Protein AF-A0A9D6EHS1-F1 (afdb_monomer)

Radius of gyration: 16.91 Å; Cα contacts (8 Å, |Δi|>4): 152; chains: 1; bounding box: 43×26×51 Å

Solvent-accessible surface area (backbone atoms only — not comparable to full-atom values): 7814 Å² total; per-residue (Å²): 112,71,71,63,54,53,45,51,52,45,16,38,49,23,24,50,50,30,51,50,48,28,52,51,38,29,76,75,59,55,27,70,41,67,34,56,37,50,34,54,50,48,59,74,65,56,52,75,83,55,47,60,60,49,40,70,75,47,41,94,53,36,68,58,54,47,37,52,49,29,43,53,50,49,34,50,52,42,20,53,48,38,40,51,52,48,66,70,37,66,97,60,83,46,75,68,56,55,52,49,51,39,51,50,52,37,48,46,39,29,63,42,51,30,33,76,47,68,20,29,68,33,20,54,61,36,94,46,29,22,68,55,30,38,52,50,53,40,52,32,44,46,51,28,51,48,52,60,59,73,80,115

Sequence (152 aa):
MRAKVGEGLLALGAALLATGLMAVGRFAWEGPLLPELMAAKLFAWVPPWLFTPLFRLFGYNAKYYAFAGMVAGYVGAMTALGVGLRAWWRGRLGLGRIGVAWGVLWLVTAGAVVPLLDGGVFGAGLPAGGPITSATLGAVLAVYVAVLTMGG

Mean predicted aligned error: 5.39 Å

pLDDT: mean 87.37, std 8.3, range [55.56, 96.19]

Structure (mmCIF, N/CA/C/O backbone):
data_AF-A0A9D6EHS1-F1
#
_entry.id   AF-A0A9D6EHS1-F1
#
loop_
_atom_site.group_PDB
_atom_site.id
_atom_site.type_symbol
_atom_site.label_atom_id
_atom_site.label_alt_id
_atom_site.label_comp_id
_atom_site.label_asym_id
_atom_site.label_entity_id
_atom_site.label_seq_id
_atom_site.pdbx_PDB_ins_code
_atom_site.Cartn_x
_atom_site.Cartn_y
_atom_site.Cartn_z
_atom_site.occupancy
_atom_site.B_iso_or_equiv
_atom_site.auth_seq_id
_atom_site.auth_comp_id
_atom_site.auth_asym_id
_atom_site.auth_atom_id
_atom_site.pdbx_PDB_model_num
ATOM 1 N N . MET A 1 1 ? -26.187 12.086 6.244 1.00 59.91 1 MET A N 1
ATOM 2 C CA . MET A 1 1 ? -25.236 12.374 5.141 1.00 59.91 1 MET A CA 1
ATOM 3 C C . MET A 1 1 ? -23.900 12.949 5.620 1.00 59.91 1 MET A C 1
ATOM 5 O O . MET A 1 1 ? -22.884 12.371 5.265 1.00 59.91 1 MET A O 1
ATOM 9 N N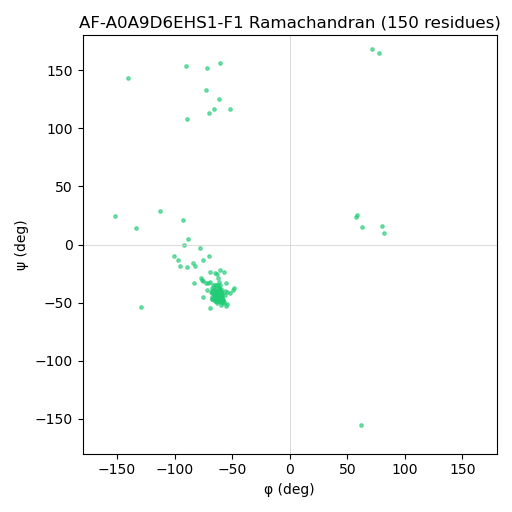 . ARG A 1 2 ? -23.863 13.994 6.467 1.00 60.94 2 ARG A N 1
ATOM 10 C CA . ARG A 1 2 ? -22.607 14.636 6.929 1.00 60.94 2 ARG A CA 1
ATOM 11 C C . ARG A 1 2 ? -21.573 13.688 7.570 1.00 60.94 2 ARG A C 1
ATOM 13 O O . ARG A 1 2 ? -20.400 13.774 7.233 1.00 60.94 2 ARG A O 1
ATOM 20 N N . ALA A 1 3 ? -22.003 12.732 8.398 1.00 63.22 3 ALA A N 1
ATOM 21 C CA . ALA A 1 3 ? -21.094 11.767 9.037 1.00 63.22 3 ALA A CA 1
ATOM 22 C C . ALA A 1 3 ? -20.371 10.834 8.041 1.00 63.22 3 ALA A C 1
ATOM 24 O O . ALA A 1 3 ? -19.206 10.512 8.239 1.00 63.22 3 ALA A O 1
ATOM 25 N N . LYS A 1 4 ? -21.025 10.442 6.935 1.00 67.62 4 LYS A N 1
ATOM 26 C CA . LYS A 1 4 ? -20.404 9.593 5.899 1.00 67.62 4 LYS A CA 1
ATOM 27 C C . LYS A 1 4 ? -19.373 10.359 5.062 1.00 67.62 4 LYS A C 1
ATOM 29 O O . LYS A 1 4 ? -18.371 9.783 4.659 1.00 67.62 4 LYS A O 1
ATOM 34 N N . VAL A 1 5 ? -19.605 11.655 4.833 1.00 71.94 5 VAL A N 1
ATOM 35 C CA . VAL A 1 5 ? -18.651 12.530 4.130 1.00 71.94 5 VAL A CA 1
ATOM 36 C C . VAL A 1 5 ? -17.388 12.733 4.974 1.00 71.94 5 VAL A C 1
ATOM 38 O O . VAL A 1 5 ? -16.286 12.623 4.446 1.00 71.94 5 VAL A O 1
ATOM 41 N N . GLY A 1 6 ? -17.532 12.936 6.289 1.00 78.62 6 GLY A N 1
ATOM 42 C CA . GLY A 1 6 ? -16.390 13.068 7.203 1.00 78.62 6 GLY A CA 1
ATOM 43 C C . GLY A 1 6 ? -15.493 11.825 7.251 1.00 78.62 6 GLY A C 1
ATOM 44 O O . GLY A 1 6 ? -14.272 11.943 7.255 1.00 78.62 6 GLY A O 1
ATOM 45 N N . GLU A 1 7 ? -16.077 10.626 7.207 1.00 82.19 7 GLU A N 1
ATOM 46 C CA . GLU A 1 7 ? -15.306 9.374 7.187 1.00 82.19 7 GLU A CA 1
ATOM 47 C C . GLU A 1 7 ? -14.530 9.161 5.893 1.00 82.19 7 GLU A C 1
ATOM 49 O O . GLU A 1 7 ? -13.377 8.737 5.942 1.00 82.19 7 GLU A O 1
ATOM 54 N N . GLY A 1 8 ? -15.141 9.481 4.750 1.00 86.62 8 GLY A N 1
ATOM 55 C CA . GLY A 1 8 ? -14.461 9.415 3.459 1.00 86.62 8 GLY A CA 1
ATOM 56 C C . GLY A 1 8 ? -13.267 10.366 3.392 1.00 86.62 8 GLY A C 1
ATOM 57 O O . GLY A 1 8 ? -12.194 9.969 2.948 1.00 86.62 8 GLY A O 1
ATOM 58 N N . LEU A 1 9 ? -13.424 11.593 3.898 1.00 89.81 9 LEU A N 1
ATOM 59 C CA . LEU A 1 9 ? -12.344 12.584 3.935 1.00 89.81 9 LEU A CA 1
ATOM 60 C C . LEU A 1 9 ? -11.201 12.173 4.871 1.00 89.81 9 LEU A C 1
ATOM 62 O O . LEU A 1 9 ? -10.039 12.342 4.514 1.00 89.81 9 LEU A O 1
ATOM 66 N N . LEU A 1 10 ? -11.508 11.591 6.035 1.00 91.06 10 LEU A N 1
ATOM 67 C CA . LEU A 1 10 ? -10.486 11.069 6.949 1.00 91.06 10 LEU A CA 1
ATOM 68 C C . LEU A 1 10 ? -9.725 9.888 6.340 1.00 91.06 10 LEU A C 1
ATOM 70 O O . LEU A 1 10 ? -8.501 9.842 6.429 1.00 91.06 10 LEU A O 1
ATOM 74 N N . ALA A 1 11 ? -10.427 8.956 5.689 1.00 92.38 11 ALA A N 1
ATOM 75 C CA . ALA A 1 11 ? -9.792 7.827 5.015 1.00 92.38 11 ALA A CA 1
ATOM 76 C C . ALA A 1 11 ? -8.914 8.276 3.837 1.00 92.38 11 ALA A C 1
ATOM 78 O O . ALA A 1 11 ? -7.811 7.759 3.663 1.00 92.38 11 ALA A O 1
ATOM 79 N N . LEU A 1 12 ? -9.368 9.279 3.079 1.00 94.44 12 LEU A N 1
ATOM 80 C CA . LEU A 1 12 ? -8.583 9.895 2.014 1.00 94.44 12 LEU A CA 1
ATOM 81 C C . LEU A 1 12 ? -7.338 10.592 2.572 1.00 94.44 12 LEU A C 1
ATOM 83 O O . LEU A 1 12 ? -6.240 10.380 2.067 1.00 94.44 12 LEU A O 1
ATOM 87 N N . GLY A 1 13 ? -7.492 11.376 3.641 1.00 94.38 13 GLY A N 1
ATOM 88 C CA . GLY A 1 13 ? -6.379 12.033 4.325 1.00 94.38 13 GLY A CA 1
ATOM 89 C C . GLY A 1 13 ? -5.343 11.032 4.837 1.00 94.38 13 GLY A C 1
ATOM 90 O O . GLY A 1 13 ? -4.150 11.219 4.613 1.00 94.38 13 GLY A O 1
ATOM 91 N N . ALA A 1 14 ? -5.790 9.926 5.441 1.00 94.25 14 ALA A N 1
ATOM 92 C CA . ALA A 1 14 ? -4.916 8.842 5.883 1.00 94.25 14 ALA A CA 1
ATOM 93 C C . ALA A 1 14 ? -4.159 8.201 4.708 1.00 94.25 14 ALA A C 1
ATOM 95 O O . ALA A 1 14 ? -2.953 7.982 4.801 1.00 94.25 14 ALA A O 1
ATOM 96 N N . ALA A 1 15 ? -4.843 7.927 3.592 1.00 95.00 15 ALA A N 1
ATOM 97 C CA . ALA A 1 15 ? -4.232 7.346 2.398 1.00 95.00 15 ALA A CA 1
ATOM 98 C C . ALA A 1 15 ? -3.195 8.285 1.754 1.00 95.00 15 ALA A C 1
ATOM 100 O O . ALA A 1 15 ? -2.104 7.844 1.380 1.00 95.00 15 ALA A O 1
ATOM 101 N N . LEU A 1 16 ? -3.501 9.583 1.661 1.00 95.81 16 LEU A N 1
ATOM 102 C CA . LEU A 1 16 ? -2.578 10.600 1.152 1.00 95.81 16 LEU A CA 1
ATOM 103 C C . LEU A 1 16 ? -1.353 10.749 2.057 1.00 95.81 16 LEU A C 1
ATOM 105 O O . LEU A 1 16 ? -0.230 10.760 1.559 1.00 95.81 16 LEU A O 1
ATOM 109 N N . LEU A 1 17 ? -1.554 10.797 3.377 1.00 95.38 17 LEU A N 1
ATOM 110 C CA . LEU A 1 17 ? -0.468 10.876 4.352 1.00 95.38 17 LEU A CA 1
ATOM 111 C C . LEU A 1 17 ? 0.439 9.643 4.278 1.00 95.38 17 LEU A C 1
ATOM 113 O O . LEU A 1 17 ? 1.656 9.785 4.209 1.00 95.38 17 LEU A O 1
ATOM 117 N N . ALA A 1 18 ? -0.140 8.441 4.228 1.00 94.25 18 ALA A N 1
ATOM 118 C CA . ALA A 1 18 ? 0.607 7.195 4.073 1.00 94.25 18 ALA A CA 1
ATOM 119 C C . ALA A 1 18 ? 1.445 7.189 2.784 1.00 94.25 18 ALA A C 1
ATOM 121 O O . ALA A 1 18 ? 2.618 6.818 2.794 1.00 94.25 18 ALA A O 1
ATOM 122 N N . THR A 1 19 ? 0.861 7.665 1.682 1.00 94.31 19 THR A N 1
ATOM 123 C CA . THR A 1 19 ? 1.556 7.794 0.395 1.00 94.31 19 THR A CA 1
ATOM 124 C C . THR A 1 19 ? 2.698 8.810 0.468 1.00 94.31 19 THR A C 1
ATOM 126 O O . THR A 1 19 ? 3.800 8.529 0.000 1.00 94.31 19 THR A O 1
ATOM 129 N N . GLY A 1 20 ? 2.469 9.958 1.110 1.00 93.94 20 GLY A N 1
ATOM 130 C CA . GLY A 1 20 ? 3.499 10.967 1.355 1.00 93.94 20 GLY A CA 1
ATOM 131 C C . GLY A 1 20 ? 4.651 10.436 2.212 1.00 93.94 20 GLY A C 1
ATOM 132 O O . GLY A 1 20 ? 5.810 10.660 1.883 1.00 93.94 20 GLY A O 1
ATOM 133 N N . LEU A 1 21 ? 4.357 9.662 3.259 1.00 93.88 21 LEU A N 1
ATOM 134 C CA . LEU A 1 21 ? 5.377 9.035 4.104 1.00 93.88 21 LEU A CA 1
ATOM 135 C C . LEU A 1 21 ? 6.206 7.988 3.351 1.00 93.88 21 LEU A C 1
ATOM 137 O O . LEU A 1 21 ? 7.419 7.933 3.542 1.00 93.88 21 LEU A O 1
ATOM 141 N N . MET A 1 22 ? 5.594 7.202 2.459 1.00 93.94 22 MET A N 1
ATOM 142 C CA . MET A 1 22 ? 6.358 6.317 1.570 1.00 93.94 22 MET A CA 1
ATOM 143 C C . MET A 1 22 ? 7.284 7.111 0.646 1.00 93.94 22 MET A C 1
ATOM 145 O O . MET A 1 22 ? 8.426 6.708 0.448 1.00 93.94 22 MET A O 1
ATOM 149 N N . ALA A 1 23 ? 6.830 8.254 0.121 1.00 92.00 23 ALA A N 1
ATOM 150 C CA . ALA A 1 23 ? 7.681 9.125 -0.685 1.00 92.00 23 ALA A CA 1
ATOM 151 C C . ALA A 1 23 ? 8.865 9.671 0.127 1.00 92.00 23 ALA A C 1
ATOM 153 O O . ALA A 1 23 ? 9.994 9.633 -0.353 1.00 92.00 23 ALA A O 1
ATOM 154 N N . VAL A 1 24 ? 8.644 10.097 1.375 1.00 92.31 24 VAL A N 1
ATOM 155 C CA . VAL A 1 24 ? 9.735 10.499 2.280 1.00 92.31 24 VAL A CA 1
ATOM 156 C C . VAL A 1 24 ? 10.724 9.349 2.483 1.00 92.31 24 VAL A C 1
ATOM 158 O O . VAL A 1 24 ? 11.924 9.550 2.313 1.00 92.31 24 VAL A O 1
ATOM 161 N N . GLY A 1 25 ? 10.238 8.138 2.772 1.00 88.69 25 GLY A N 1
ATOM 162 C CA . GLY A 1 25 ? 11.101 6.969 2.949 1.00 88.69 25 GLY A CA 1
ATOM 163 C C . GLY A 1 25 ? 11.896 6.600 1.695 1.00 88.69 25 GLY A C 1
ATOM 164 O O . GLY A 1 25 ? 13.064 6.222 1.792 1.00 88.69 25 GLY A O 1
ATOM 165 N N . ARG A 1 26 ? 11.312 6.789 0.504 1.00 90.31 26 ARG A N 1
ATOM 166 C CA . ARG A 1 26 ? 12.025 6.618 -0.767 1.00 90.31 26 ARG A CA 1
ATOM 167 C C . ARG A 1 26 ? 13.230 7.542 -0.869 1.00 90.31 26 ARG A C 1
ATOM 169 O O . ARG A 1 26 ? 14.304 7.079 -1.231 1.00 90.31 26 ARG A O 1
ATOM 176 N N . PHE A 1 27 ? 13.063 8.828 -0.576 1.00 91.19 27 PHE A N 1
ATOM 177 C CA . PHE A 1 27 ? 14.152 9.798 -0.716 1.00 91.19 27 PHE A CA 1
ATOM 178 C C . PHE A 1 27 ? 15.177 9.721 0.413 1.00 91.19 27 PHE A C 1
ATOM 180 O O . PHE A 1 27 ? 16.339 10.050 0.198 1.00 91.19 27 PHE A O 1
ATOM 187 N N . ALA A 1 28 ? 14.763 9.297 1.604 1.00 90.94 28 ALA A N 1
ATOM 188 C CA . ALA A 1 28 ? 15.638 9.272 2.766 1.00 90.94 28 ALA A CA 1
ATOM 189 C C . ALA A 1 28 ? 16.525 8.015 2.835 1.00 90.94 28 ALA A C 1
ATOM 191 O O . ALA A 1 28 ? 17.651 8.103 3.317 1.00 90.94 28 ALA A O 1
ATOM 192 N N . TRP A 1 29 ? 16.045 6.857 2.369 1.00 87.88 29 TRP A N 1
ATOM 193 C CA . TRP A 1 29 ? 16.788 5.589 2.468 1.00 87.88 29 TRP A CA 1
ATOM 194 C C . TRP A 1 29 ? 16.447 4.583 1.361 1.00 87.88 29 TRP A C 1
ATOM 196 O O . TRP A 1 29 ? 16.559 3.376 1.558 1.00 87.88 29 TRP A O 1
ATOM 206 N N . GLU A 1 30 ? 15.976 5.062 0.208 1.00 86.50 30 GLU A N 1
ATOM 207 C CA . GLU A 1 30 ? 15.567 4.218 -0.923 1.00 86.50 30 GLU A CA 1
ATOM 208 C C . GLU A 1 30 ? 14.454 3.208 -0.586 1.00 86.50 30 GLU A C 1
ATOM 210 O O . GLU A 1 30 ? 14.306 2.182 -1.251 1.00 86.50 30 GLU A O 1
ATOM 215 N N . GLY A 1 31 ? 13.632 3.511 0.426 1.00 80.06 31 GLY A N 1
ATOM 216 C CA . GLY A 1 31 ? 12.498 2.677 0.819 1.00 80.06 31 GLY A CA 1
ATOM 217 C C . GLY A 1 31 ? 11.470 2.507 -0.310 1.00 80.06 31 GLY A C 1
ATOM 218 O O . GLY A 1 31 ? 11.381 3.348 -1.204 1.00 80.06 31 GLY A O 1
ATOM 219 N N . PRO A 1 32 ? 10.662 1.437 -0.300 1.00 81.31 32 PRO A N 1
ATOM 220 C CA . PRO A 1 32 ? 9.760 1.164 -1.409 1.00 81.31 32 PRO A CA 1
ATOM 221 C C . PRO A 1 32 ? 8.572 2.120 -1.449 1.00 81.31 32 PRO A C 1
ATOM 223 O O . PRO A 1 32 ? 7.837 2.281 -0.474 1.00 81.31 32 PRO A O 1
ATOM 226 N N . LEU A 1 33 ? 8.308 2.652 -2.637 1.00 90.12 33 LEU A N 1
ATOM 227 C CA . LEU A 1 33 ? 7.009 3.201 -2.998 1.00 90.12 33 LEU A CA 1
ATOM 228 C C . LEU A 1 33 ? 6.167 2.073 -3.590 1.00 90.12 33 LEU A C 1
ATOM 230 O O . LEU A 1 33 ? 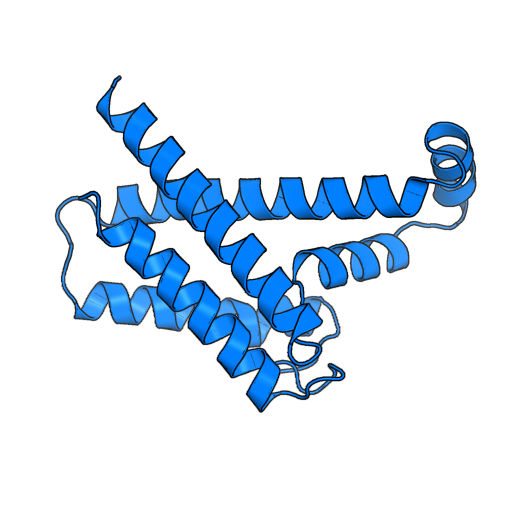6.399 1.655 -4.721 1.00 90.12 33 LEU A O 1
ATOM 234 N N . LEU A 1 34 ? 5.155 1.596 -2.862 1.00 90.50 34 LEU A N 1
ATOM 235 C CA . LEU A 1 34 ? 4.236 0.587 -3.407 1.00 90.50 34 LEU A CA 1
ATOM 236 C C . LEU A 1 34 ? 3.650 0.995 -4.775 1.00 90.50 34 LEU A C 1
ATOM 238 O O . LEU A 1 34 ? 3.657 0.152 -5.668 1.00 90.50 34 LEU A O 1
ATOM 242 N N . PRO A 1 35 ? 3.249 2.262 -5.017 1.00 90.94 35 PRO A N 1
ATOM 243 C CA . PRO A 1 35 ? 2.816 2.687 -6.350 1.00 90.94 35 PRO A CA 1
ATOM 244 C C . PRO A 1 35 ? 3.898 2.569 -7.437 1.00 90.94 35 PRO A C 1
ATOM 246 O O . PRO A 1 35 ? 3.573 2.297 -8.590 1.00 90.94 35 PRO A O 1
ATOM 249 N N . GLU A 1 36 ? 5.177 2.748 -7.088 1.00 90.88 36 GLU A N 1
ATOM 250 C CA . GLU A 1 36 ? 6.313 2.577 -8.010 1.00 90.88 36 GLU A CA 1
ATOM 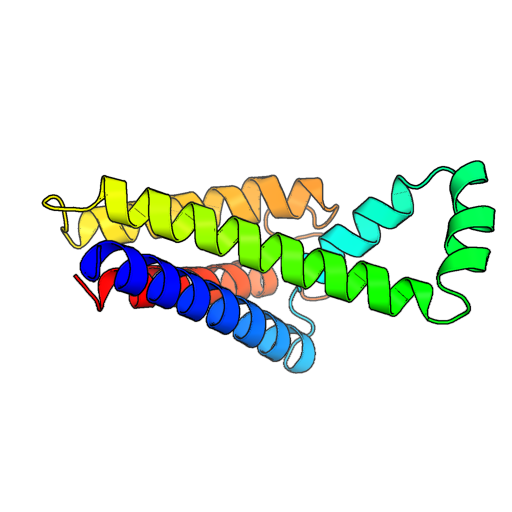251 C C . GLU A 1 36 ? 6.460 1.105 -8.398 1.00 90.88 36 GLU A C 1
ATOM 253 O O . GLU A 1 36 ? 6.528 0.781 -9.583 1.00 90.88 36 GLU A O 1
ATOM 258 N N . LEU A 1 37 ? 6.410 0.209 -7.410 1.00 91.12 37 LEU A N 1
ATOM 259 C CA . LEU A 1 37 ? 6.476 -1.235 -7.631 1.00 91.12 37 LEU A CA 1
ATOM 260 C C . LEU A 1 37 ? 5.268 -1.746 -8.434 1.00 91.12 37 LEU A C 1
ATOM 262 O O . LEU A 1 37 ? 5.421 -2.557 -9.346 1.00 91.12 37 LEU A O 1
ATOM 266 N N . MET A 1 38 ? 4.070 -1.224 -8.159 1.00 92.19 38 MET A N 1
ATOM 267 C CA . MET A 1 38 ? 2.864 -1.513 -8.941 1.00 92.19 38 MET A CA 1
ATOM 268 C C . MET A 1 38 ? 2.995 -1.034 -10.389 1.00 92.19 38 MET A C 1
ATOM 270 O O . MET A 1 38 ? 2.618 -1.763 -11.304 1.00 92.19 38 MET A O 1
ATOM 274 N N . ALA A 1 39 ? 3.550 0.161 -10.615 1.00 89.19 39 ALA A N 1
ATOM 275 C CA . ALA A 1 39 ? 3.792 0.671 -11.961 1.00 89.19 39 ALA A CA 1
ATOM 276 C C . ALA A 1 39 ? 4.801 -0.203 -12.716 1.00 89.19 39 ALA A C 1
ATOM 278 O O . ALA A 1 39 ? 4.541 -0.578 -13.858 1.00 89.19 39 ALA A O 1
ATOM 279 N N . ALA A 1 40 ? 5.912 -0.577 -12.076 1.00 88.50 40 ALA A N 1
ATOM 280 C CA . ALA A 1 40 ? 6.915 -1.464 -12.659 1.00 88.50 40 ALA A CA 1
ATOM 281 C C . ALA A 1 40 ? 6.311 -2.823 -13.046 1.00 88.50 40 ALA A C 1
ATOM 283 O O . ALA A 1 40 ? 6.489 -3.283 -14.176 1.00 88.50 40 ALA A O 1
ATOM 284 N N . LYS A 1 41 ? 5.520 -3.423 -12.147 1.00 89.38 41 LYS A N 1
ATOM 285 C CA . LYS A 1 41 ? 4.829 -4.690 -12.406 1.00 89.38 41 LYS A CA 1
ATOM 286 C C . LYS A 1 41 ? 3.798 -4.566 -13.527 1.00 89.38 41 LYS A C 1
ATOM 288 O O . LYS A 1 41 ? 3.733 -5.438 -14.388 1.00 89.38 41 LYS A O 1
ATOM 293 N N . LEU A 1 42 ? 3.031 -3.471 -13.560 1.00 87.12 42 LEU A N 1
ATOM 294 C CA . LEU A 1 42 ? 2.092 -3.210 -14.648 1.00 87.12 42 LEU A CA 1
ATOM 295 C C . LEU A 1 42 ? 2.830 -3.155 -15.985 1.00 87.12 42 LEU A C 1
ATOM 297 O O . LEU A 1 42 ? 2.424 -3.837 -16.917 1.00 87.12 42 LEU A O 1
ATOM 301 N N . PHE A 1 43 ? 3.918 -2.387 -16.080 1.00 85.38 43 PHE A N 1
ATOM 302 C CA . PHE A 1 43 ? 4.700 -2.288 -17.312 1.00 85.38 43 PHE A CA 1
ATOM 303 C C . PHE A 1 43 ? 5.283 -3.629 -17.754 1.00 85.38 43 PHE A C 1
ATOM 305 O O . PHE A 1 43 ? 5.317 -3.892 -18.953 1.00 85.38 43 PHE A O 1
ATOM 312 N N . ALA A 1 44 ? 5.668 -4.494 -16.813 1.00 87.12 44 ALA A N 1
ATOM 313 C CA . ALA A 1 44 ? 6.113 -5.850 -17.122 1.00 87.12 44 ALA A CA 1
ATOM 314 C C . ALA A 1 44 ? 5.001 -6.728 -17.728 1.00 87.12 44 ALA A C 1
ATOM 316 O O . ALA A 1 44 ? 5.294 -7.691 -18.433 1.00 87.12 44 ALA A O 1
ATOM 317 N N . TRP A 1 45 ? 3.730 -6.413 -17.467 1.00 87.94 45 TRP A N 1
ATOM 318 C CA . TRP A 1 45 ? 2.574 -7.137 -18.004 1.00 87.94 45 TRP A CA 1
ATOM 319 C C . TRP A 1 45 ? 1.965 -6.498 -19.248 1.00 87.94 45 TRP A C 1
ATOM 321 O O . TRP A 1 45 ? 1.161 -7.145 -19.918 1.00 87.94 45 TRP A O 1
ATOM 331 N N . VAL A 1 46 ? 2.320 -5.252 -19.575 1.00 85.12 46 VAL A N 1
ATOM 332 C CA . VAL A 1 46 ? 1.845 -4.614 -20.804 1.00 85.12 46 VAL A CA 1
ATOM 333 C C . VAL A 1 46 ? 2.437 -5.370 -21.995 1.00 85.12 46 VAL A C 1
ATOM 335 O O . VAL A 1 46 ? 3.655 -5.368 -22.182 1.00 85.12 46 VAL A O 1
ATOM 338 N N . PRO A 1 47 ? 1.606 -6.003 -22.837 1.00 87.56 47 PRO A N 1
ATOM 339 C CA . PRO A 1 47 ? 2.126 -6.736 -23.971 1.00 87.56 47 PRO A CA 1
ATOM 340 C C . PRO A 1 47 ? 2.661 -5.761 -25.037 1.00 87.56 47 PRO A C 1
ATOM 342 O O . PRO A 1 47 ? 2.137 -4.649 -25.177 1.00 87.56 47 PRO A O 1
ATOM 345 N N . PRO A 1 48 ? 3.656 -6.167 -25.850 1.00 84.62 48 PRO A N 1
ATOM 346 C CA . PRO A 1 48 ? 4.327 -5.266 -26.794 1.00 84.62 48 PRO A CA 1
ATOM 347 C C . PRO A 1 48 ? 3.382 -4.549 -27.770 1.00 84.62 48 PRO A C 1
ATOM 349 O O . PRO A 1 48 ? 3.600 -3.390 -28.113 1.00 84.62 48 PRO A O 1
ATOM 352 N N . TRP A 1 49 ? 2.290 -5.206 -28.177 1.00 86.88 49 TRP A N 1
ATOM 353 C CA . TRP A 1 49 ? 1.302 -4.646 -29.105 1.00 86.88 49 TRP A CA 1
ATOM 354 C C . TRP A 1 49 ? 0.479 -3.489 -28.512 1.00 86.88 49 TRP A C 1
ATOM 356 O O . TRP A 1 49 ? -0.004 -2.640 -29.258 1.00 86.88 49 TRP A O 1
ATOM 366 N N . LEU A 1 50 ? 0.348 -3.413 -27.184 1.00 85.50 50 LEU A N 1
ATOM 367 C CA . LEU A 1 50 ? -0.284 -2.292 -26.475 1.00 85.50 50 LEU A CA 1
ATOM 368 C C . LEU A 1 50 ? 0.679 -1.119 -26.276 1.00 85.50 50 LEU A C 1
ATOM 370 O O . LEU A 1 50 ? 0.246 0.011 -26.055 1.00 85.50 50 LEU A O 1
ATOM 374 N N . PHE A 1 51 ? 1.984 -1.359 -26.389 1.00 81.19 51 PHE A N 1
ATOM 375 C CA . PHE A 1 51 ? 2.997 -0.354 -26.100 1.00 81.19 51 PHE A CA 1
ATOM 376 C C . PHE A 1 51 ? 2.965 0.796 -27.113 1.00 81.19 51 PHE A C 1
ATOM 378 O O . PHE A 1 51 ? 2.925 1.962 -26.729 1.00 81.19 51 PHE A O 1
ATOM 385 N N . THR A 1 52 ? 2.904 0.488 -28.412 1.00 81.62 52 THR A N 1
ATOM 386 C CA . THR A 1 52 ? 2.844 1.496 -29.483 1.00 81.62 52 THR A CA 1
ATOM 387 C C . THR A 1 52 ? 1.628 2.431 -29.387 1.00 81.62 52 THR A C 1
ATOM 389 O O . THR A 1 52 ? 1.831 3.645 -29.458 1.00 81.62 52 THR A O 1
ATOM 392 N N . PRO A 1 53 ? 0.376 1.953 -29.216 1.00 84.12 53 PRO A N 1
ATOM 393 C CA . PRO A 1 53 ? -0.773 2.846 -29.074 1.00 84.12 53 PRO A CA 1
ATOM 394 C C . PRO A 1 53 ? -0.734 3.663 -27.776 1.00 84.12 53 PRO A C 1
ATOM 396 O O . PRO A 1 53 ? -1.035 4.855 -27.817 1.00 84.12 53 PRO A O 1
ATOM 399 N N . LEU A 1 54 ? -0.299 3.082 -26.652 1.00 80.31 54 LEU A N 1
ATOM 400 C CA . LEU A 1 54 ? -0.132 3.828 -25.398 1.00 80.31 54 LEU A CA 1
ATOM 401 C C . LEU A 1 54 ? 0.920 4.934 -25.540 1.00 80.31 54 LEU A C 1
ATOM 403 O O . LEU A 1 54 ? 0.691 6.065 -25.117 1.00 80.31 54 LEU A O 1
ATOM 407 N N . PHE A 1 55 ? 2.044 4.640 -26.195 1.00 81.69 55 PHE A N 1
ATOM 408 C CA . PHE A 1 55 ? 3.092 5.628 -26.441 1.00 81.69 55 PHE A CA 1
ATOM 409 C C . PHE A 1 55 ? 2.630 6.735 -27.397 1.00 81.69 55 PHE A C 1
ATOM 411 O O . PHE A 1 55 ? 2.987 7.893 -27.212 1.00 81.69 55 PHE A O 1
ATOM 418 N N . ARG A 1 56 ? 1.792 6.418 -28.393 1.00 85.50 56 ARG A N 1
ATOM 419 C CA . ARG A 1 56 ? 1.183 7.432 -29.271 1.00 85.50 56 ARG A CA 1
ATOM 420 C C . ARG A 1 56 ? 0.191 8.330 -28.533 1.00 85.50 56 ARG A C 1
ATOM 422 O O . ARG A 1 56 ? 0.137 9.516 -28.830 1.00 85.50 56 ARG A O 1
ATOM 429 N N . LEU A 1 57 ? -0.576 7.779 -27.592 1.00 85.25 57 LEU A N 1
ATOM 430 C CA . LEU A 1 57 ? -1.593 8.524 -26.847 1.00 85.25 57 LEU A CA 1
ATOM 431 C C . LEU A 1 57 ? -0.980 9.437 -25.777 1.00 85.25 57 LEU A C 1
ATOM 433 O O . LEU A 1 57 ? -1.378 10.589 -25.643 1.00 85.25 57 LEU A O 1
ATOM 437 N N . PHE A 1 58 ? -0.018 8.921 -25.013 1.00 83.31 58 PHE A N 1
ATOM 438 C CA . PHE A 1 58 ? 0.563 9.621 -23.864 1.00 83.31 58 PHE A CA 1
ATOM 439 C C . PHE A 1 58 ? 1.920 10.280 -24.158 1.00 83.31 58 PHE A C 1
ATOM 441 O O . PHE A 1 58 ? 2.432 11.052 -23.342 1.00 83.31 58 PHE A O 1
ATOM 448 N N . GLY A 1 59 ? 2.513 9.985 -25.316 1.00 84.19 59 GLY A N 1
ATOM 449 C CA . GLY A 1 59 ? 3.804 10.512 -25.741 1.00 84.19 59 GLY A CA 1
ATOM 450 C C . GLY A 1 59 ? 4.959 10.111 -24.821 1.00 84.19 59 GLY A C 1
ATOM 451 O O . GLY A 1 59 ? 4.901 9.135 -24.071 1.00 84.19 59 GLY A O 1
ATOM 452 N N . TYR A 1 60 ? 6.015 10.929 -24.837 1.00 79.12 60 TYR A N 1
ATOM 453 C CA . TYR A 1 60 ? 7.215 10.754 -24.007 1.00 79.12 60 TYR A CA 1
ATOM 454 C C . TYR A 1 60 ? 6.915 10.706 -22.495 1.00 79.12 60 TYR A C 1
ATOM 456 O O . TYR A 1 60 ? 7.658 10.109 -21.715 1.00 79.12 60 TYR A O 1
ATOM 464 N N . ASN A 1 61 ? 5.788 11.288 -22.076 1.00 83.44 61 ASN A N 1
ATOM 465 C CA . ASN A 1 61 ? 5.394 11.385 -20.675 1.00 83.44 61 ASN A CA 1
ATOM 466 C C . ASN A 1 61 ? 4.586 10.177 -20.165 1.00 83.44 61 ASN A C 1
ATOM 468 O O . ASN A 1 61 ? 4.172 10.180 -19.006 1.00 83.44 61 ASN A O 1
ATOM 472 N N . ALA A 1 62 ? 4.396 9.124 -20.971 1.00 80.56 62 ALA A N 1
ATOM 473 C CA . ALA A 1 62 ? 3.617 7.930 -20.617 1.00 80.56 62 ALA A CA 1
ATOM 474 C C . ALA A 1 62 ? 3.978 7.323 -19.249 1.00 80.56 62 ALA A C 1
ATOM 476 O O . ALA A 1 62 ? 3.093 6.941 -18.482 1.00 80.56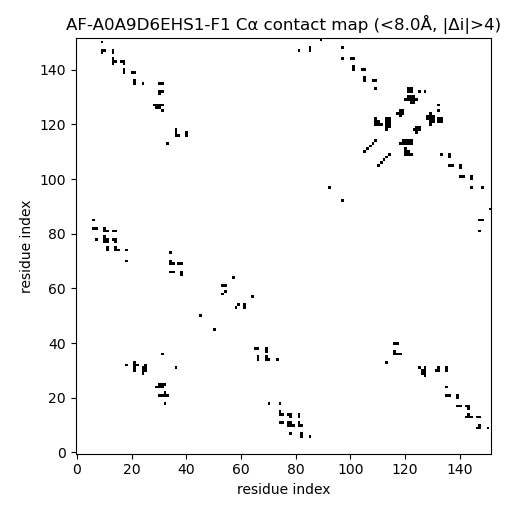 62 ALA A O 1
ATOM 477 N N . LYS A 1 63 ? 5.269 7.300 -18.898 1.00 79.38 63 LYS A N 1
ATOM 478 C CA . LYS A 1 63 ? 5.745 6.801 -17.598 1.00 79.38 63 LYS A CA 1
ATOM 479 C C . LYS A 1 63 ? 5.201 7.599 -16.408 1.00 79.38 63 LYS A C 1
ATOM 481 O O . LYS A 1 63 ? 4.848 7.010 -15.390 1.00 79.38 63 LYS A O 1
ATOM 486 N N . TYR A 1 64 ? 5.085 8.922 -16.545 1.00 85.31 64 TYR A N 1
ATOM 487 C CA . TYR A 1 64 ? 4.574 9.791 -15.486 1.00 85.31 64 TYR A CA 1
ATOM 488 C C . TYR A 1 64 ? 3.070 9.609 -15.309 1.00 85.31 64 TYR A C 1
ATOM 490 O O . TYR A 1 64 ? 2.598 9.548 -14.178 1.00 85.31 64 TYR A O 1
ATOM 498 N N . TYR A 1 65 ? 2.328 9.451 -16.408 1.00 86.19 65 TYR A N 1
ATOM 499 C CA . TYR A 1 65 ? 0.892 9.177 -16.349 1.00 86.19 65 TYR A CA 1
ATOM 500 C C . TYR A 1 65 ? 0.586 7.814 -15.729 1.00 86.19 65 TYR A C 1
ATOM 502 O O . TYR A 1 65 ? -0.311 7.719 -14.896 1.00 86.19 65 TYR A O 1
ATOM 510 N N . ALA A 1 66 ? 1.351 6.775 -16.072 1.00 84.94 66 ALA A N 1
ATOM 511 C CA . ALA A 1 66 ? 1.191 5.459 -15.461 1.00 84.94 66 ALA A CA 1
ATOM 512 C C . ALA A 1 66 ? 1.491 5.492 -13.958 1.00 84.94 66 ALA A C 1
ATOM 514 O O . ALA A 1 66 ? 0.717 4.965 -13.163 1.00 84.94 66 ALA A O 1
ATOM 515 N N . PHE A 1 67 ? 2.575 6.163 -13.558 1.00 88.31 67 PHE A N 1
ATOM 516 C CA . PHE A 1 67 ? 2.909 6.327 -12.147 1.00 88.31 67 PHE A CA 1
ATOM 517 C C . PHE A 1 67 ? 1.839 7.131 -11.396 1.00 88.31 67 PHE A C 1
ATOM 519 O O . PHE A 1 67 ? 1.364 6.690 -10.353 1.00 88.31 67 PHE A O 1
ATOM 526 N N . ALA A 1 68 ? 1.389 8.264 -11.944 1.00 90.38 68 ALA A N 1
ATOM 527 C CA . ALA A 1 68 ? 0.313 9.063 -11.359 1.00 90.38 68 ALA A CA 1
ATOM 528 C C . ALA A 1 68 ? -0.996 8.264 -11.244 1.00 90.38 68 ALA A C 1
ATOM 530 O O . ALA A 1 68 ? -1.675 8.337 -10.221 1.00 90.38 68 ALA A O 1
ATOM 531 N N . GLY A 1 69 ? -1.317 7.451 -12.255 1.00 91.75 69 GLY A N 1
ATOM 532 C CA . GLY A 1 69 ? -2.450 6.530 -12.233 1.00 91.75 69 GLY A CA 1
ATOM 533 C C . GLY A 1 69 ? -2.331 5.478 -11.130 1.00 91.75 69 GLY A C 1
ATOM 534 O O . GLY A 1 69 ? -3.306 5.229 -10.425 1.00 91.75 69 GLY A O 1
ATOM 535 N N . MET A 1 70 ? -1.139 4.915 -10.915 1.00 93.69 70 MET A N 1
ATOM 536 C CA . MET A 1 70 ? -0.885 3.967 -9.823 1.00 93.69 70 MET A CA 1
ATOM 537 C C . MET A 1 70 ? -0.972 4.617 -8.450 1.00 93.69 70 MET A C 1
ATOM 539 O O . MET A 1 70 ? -1.552 4.033 -7.540 1.00 93.69 70 MET A O 1
ATOM 543 N N . VAL A 1 71 ? -0.460 5.839 -8.299 1.00 94.44 71 VAL A N 1
ATOM 544 C CA . VAL A 1 71 ? -0.609 6.615 -7.064 1.00 94.44 71 VAL A CA 1
ATOM 545 C C . VAL A 1 71 ? -2.088 6.882 -6.783 1.00 94.44 71 VAL A C 1
ATOM 547 O O . VAL A 1 71 ? -2.557 6.601 -5.683 1.00 94.44 71 VAL A O 1
ATOM 550 N N . ALA A 1 72 ? -2.847 7.355 -7.775 1.00 94.88 72 ALA A N 1
ATOM 551 C CA . ALA A 1 72 ? -4.279 7.606 -7.631 1.00 94.88 72 ALA A CA 1
ATOM 552 C C . ALA A 1 72 ? -5.062 6.321 -7.311 1.00 94.88 72 ALA A C 1
ATOM 554 O O . ALA A 1 72 ? -5.903 6.319 -6.413 1.00 94.88 72 ALA A O 1
ATOM 555 N N . GLY A 1 73 ? -4.755 5.216 -7.997 1.00 94.94 73 GLY A N 1
ATOM 556 C CA . GLY A 1 73 ? -5.358 3.907 -7.750 1.00 94.94 73 GLY A CA 1
ATOM 557 C C . GLY A 1 73 ? -5.047 3.377 -6.351 1.00 94.94 73 GLY A C 1
ATOM 558 O O . GLY A 1 73 ? -5.953 2.927 -5.652 1.00 94.94 73 GLY A O 1
ATOM 559 N N . TYR A 1 74 ? -3.796 3.499 -5.905 1.00 94.69 74 TYR A N 1
ATOM 560 C CA . TYR A 1 74 ? -3.373 3.124 -4.558 1.00 94.69 74 TYR A CA 1
ATOM 561 C C . TYR A 1 74 ? -4.087 3.956 -3.487 1.00 94.69 74 TYR A C 1
ATOM 563 O O . TYR A 1 74 ? -4.661 3.396 -2.553 1.00 94.69 74 TYR A O 1
ATOM 571 N N . VAL A 1 75 ? -4.119 5.284 -3.642 1.00 96.19 75 VAL A N 1
ATOM 572 C CA . VAL A 1 75 ? -4.836 6.184 -2.726 1.00 96.19 75 VAL A CA 1
ATOM 573 C C . VAL A 1 75 ? -6.325 5.845 -2.699 1.00 96.19 75 VAL A C 1
ATOM 575 O O . VAL A 1 75 ? -6.909 5.773 -1.619 1.00 96.19 75 VAL A O 1
ATOM 578 N N . GLY A 1 76 ? -6.941 5.578 -3.852 1.00 96.00 76 GLY A N 1
ATOM 579 C CA . GLY A 1 76 ? -8.337 5.152 -3.945 1.00 96.00 76 GLY A CA 1
ATOM 580 C C . GLY A 1 76 ? -8.601 3.833 -3.215 1.00 96.00 76 GLY A C 1
ATOM 581 O O . GLY A 1 76 ? -9.527 3.756 -2.406 1.00 96.00 76 GLY A O 1
ATOM 582 N N . ALA A 1 77 ? -7.755 2.821 -3.426 1.00 94.50 77 ALA A N 1
ATOM 583 C CA . ALA A 1 77 ? -7.860 1.523 -2.762 1.00 94.50 77 ALA A CA 1
ATOM 584 C C . ALA A 1 77 ? -7.685 1.639 -1.240 1.00 94.50 77 ALA A C 1
ATOM 586 O O . ALA A 1 77 ? -8.503 1.117 -0.482 1.00 94.50 77 ALA A O 1
ATOM 587 N N . MET A 1 78 ? -6.678 2.389 -0.781 1.00 94.62 78 MET A N 1
ATOM 588 C CA . MET A 1 78 ? -6.457 2.664 0.642 1.00 94.62 78 MET A CA 1
ATOM 589 C C . MET A 1 78 ? -7.595 3.495 1.241 1.00 94.62 78 MET A C 1
ATOM 591 O O . MET A 1 78 ? -7.984 3.274 2.383 1.00 94.62 78 MET A O 1
ATOM 595 N N . THR A 1 79 ? -8.191 4.418 0.491 1.00 95.56 79 THR A N 1
ATOM 596 C CA . THR A 1 79 ? -9.363 5.172 0.958 1.00 95.56 79 THR A CA 1
ATOM 597 C C . THR A 1 79 ? -10.558 4.240 1.154 1.00 95.56 79 THR A C 1
ATOM 599 O O . THR A 1 79 ? -11.176 4.245 2.217 1.00 95.56 79 THR A O 1
ATOM 602 N N . ALA A 1 80 ? -10.860 3.392 0.166 1.00 93.94 80 ALA A N 1
ATOM 603 C CA . ALA A 1 80 ? -11.952 2.422 0.243 1.00 93.94 80 ALA A CA 1
ATOM 604 C C . ALA A 1 80 ? -11.757 1.429 1.401 1.00 93.94 80 ALA A C 1
ATOM 606 O O . ALA A 1 80 ? -12.687 1.182 2.172 1.00 93.94 80 ALA A O 1
ATOM 607 N N . LEU A 1 81 ? -10.530 0.927 1.571 1.00 92.62 81 LEU A N 1
ATOM 608 C CA . LEU A 1 81 ? -10.147 0.076 2.693 1.00 92.62 81 LEU A CA 1
ATOM 609 C C . LEU A 1 81 ? -10.371 0.786 4.033 1.00 92.62 81 LEU A C 1
ATOM 611 O O . LEU A 1 81 ? -10.966 0.208 4.937 1.00 92.62 81 LEU A O 1
ATOM 615 N N . GLY A 1 82 ? -9.960 2.049 4.150 1.00 91.12 82 GLY A N 1
ATOM 616 C CA . GLY A 1 82 ? -10.106 2.836 5.375 1.00 91.12 82 GLY A CA 1
ATOM 617 C C . GLY A 1 82 ? -11.563 3.091 5.744 1.00 91.12 82 GLY A C 1
ATOM 618 O O . GLY A 1 82 ? -11.938 2.959 6.910 1.00 91.12 82 GLY A O 1
ATOM 619 N N . VAL A 1 83 ? -12.412 3.379 4.752 1.00 91.00 83 VAL A N 1
ATOM 620 C CA . VAL A 1 83 ? -13.867 3.487 4.945 1.00 91.00 83 VAL A CA 1
ATOM 621 C C . VAL A 1 83 ? -14.450 2.155 5.428 1.00 91.00 83 VAL A C 1
ATOM 623 O O . VAL A 1 83 ? -15.219 2.141 6.391 1.00 91.00 83 VAL A O 1
ATOM 626 N N . GLY A 1 84 ? -14.059 1.035 4.812 1.00 89.19 84 GLY A N 1
ATOM 627 C CA . GLY A 1 84 ? -14.499 -0.305 5.211 1.00 89.19 84 GLY A CA 1
ATOM 628 C C . GLY A 1 84 ? -14.062 -0.685 6.629 1.00 89.19 84 GLY A C 1
ATOM 629 O O . GLY A 1 84 ? -14.884 -1.128 7.432 1.00 89.19 84 GLY A O 1
ATOM 630 N N . LEU A 1 85 ? -12.793 -0.445 6.971 1.00 88.00 85 LEU A N 1
ATOM 631 C CA . LEU A 1 85 ? -12.238 -0.700 8.303 1.00 88.00 85 LEU A CA 1
ATOM 632 C C . LEU A 1 85 ? -12.956 0.118 9.375 1.00 88.00 85 LEU A C 1
ATOM 634 O O . LEU A 1 85 ? -13.357 -0.426 10.403 1.00 88.00 85 LEU A O 1
ATOM 638 N N . ARG A 1 86 ? -13.197 1.409 9.122 1.00 86.19 86 ARG A N 1
ATOM 639 C CA . ARG A 1 86 ? -13.944 2.262 10.054 1.00 86.19 86 ARG A CA 1
ATOM 640 C C . ARG A 1 86 ? -15.387 1.804 10.223 1.00 86.19 86 ARG A C 1
ATOM 642 O O . ARG A 1 86 ? -15.874 1.759 11.351 1.00 86.19 86 ARG A O 1
ATOM 649 N N . ALA A 1 87 ? -16.063 1.430 9.137 1.00 84.56 87 ALA A N 1
ATOM 650 C CA . ALA A 1 87 ? -17.416 0.884 9.210 1.00 84.56 87 ALA A CA 1
ATOM 651 C C . ALA A 1 87 ? -17.467 -0.402 10.052 1.00 84.56 87 ALA A C 1
ATOM 653 O O . ALA A 1 87 ? -18.398 -0.581 10.834 1.00 84.56 87 ALA A O 1
ATOM 654 N N . TRP A 1 88 ? -16.442 -1.253 9.947 1.00 81.44 88 TRP A N 1
ATOM 655 C CA . TRP A 1 88 ? -16.303 -2.468 10.749 1.00 81.44 88 TRP A CA 1
ATOM 656 C C . TRP A 1 88 ? -15.977 -2.191 12.232 1.00 81.44 88 TRP A C 1
ATOM 658 O O . TRP A 1 88 ? -16.431 -2.927 13.112 1.00 81.44 88 TRP A O 1
ATOM 668 N N . TRP A 1 89 ? -15.230 -1.123 12.534 1.00 79.75 89 TRP A N 1
ATOM 669 C CA . TRP A 1 89 ? -14.844 -0.744 13.902 1.00 79.75 89 TRP A CA 1
ATOM 670 C C . TRP A 1 89 ? -15.869 0.075 14.679 1.00 79.75 89 TRP A C 1
ATOM 672 O O . TRP A 1 89 ? -15.735 0.171 15.902 1.00 79.75 89 TRP A O 1
ATOM 682 N N . ARG A 1 90 ? -16.871 0.678 14.028 1.00 70.81 90 ARG A N 1
ATOM 683 C CA . ARG A 1 90 ? -17.905 1.471 14.717 1.00 70.81 90 ARG A CA 1
ATOM 684 C C . ARG A 1 90 ? -18.524 0.665 15.872 1.00 70.81 90 ARG A C 1
ATOM 686 O O . ARG A 1 90 ? -19.132 -0.379 15.658 1.00 70.81 90 ARG A O 1
ATOM 693 N N . GLY A 1 91 ? -18.336 1.149 17.105 1.00 64.44 91 GLY A N 1
ATOM 694 C CA . GLY A 1 91 ? -18.819 0.508 18.340 1.00 64.44 91 GLY A CA 1
ATOM 695 C C . GLY A 1 91 ? -17.945 -0.631 18.887 1.00 64.44 91 GLY A C 1
ATOM 696 O O . GLY A 1 91 ? -18.366 -1.357 19.783 1.00 64.44 91 GLY A O 1
ATOM 697 N N . ARG A 1 92 ? -16.739 -0.829 18.343 1.00 65.94 92 ARG A N 1
ATOM 698 C CA . ARG A 1 92 ? -15.857 -1.975 18.622 1.00 65.94 92 ARG A CA 1
ATOM 699 C C . ARG A 1 92 ? -14.399 -1.583 18.893 1.00 65.94 92 ARG A C 1
ATOM 701 O O . ARG A 1 92 ? -13.541 -2.467 18.890 1.00 65.94 92 ARG A O 1
ATOM 708 N N . LEU A 1 93 ? -14.120 -0.302 19.131 1.00 62.81 93 LEU A N 1
ATOM 709 C CA . LEU A 1 93 ? -12.772 0.236 19.320 1.00 62.81 93 LEU A CA 1
ATOM 710 C C . LEU A 1 93 ? -12.170 -0.219 20.657 1.00 62.81 93 LEU A C 1
ATOM 712 O O . LEU A 1 93 ? -12.625 0.162 21.728 1.00 62.81 93 LE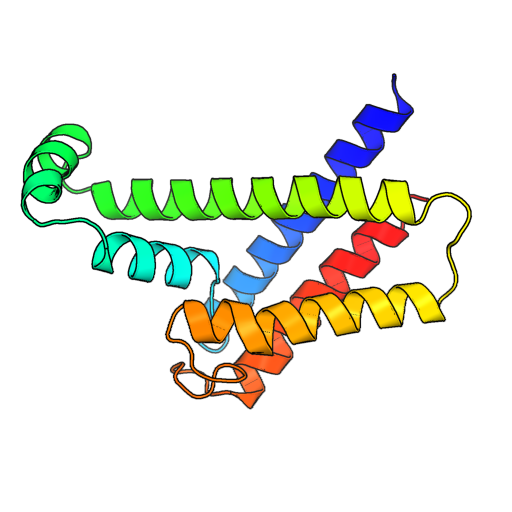U A O 1
ATOM 716 N N . GLY A 1 94 ? -11.123 -1.035 20.576 1.00 69.88 94 GLY A N 1
ATOM 717 C CA . GLY A 1 94 ? -10.238 -1.355 21.690 1.00 69.88 94 GLY A CA 1
ATOM 718 C C . GLY A 1 94 ? -8.808 -1.422 21.168 1.00 69.88 94 GLY A C 1
ATOM 719 O O . GLY A 1 94 ? -8.598 -1.888 20.045 1.00 69.88 94 GLY A O 1
ATOM 720 N N . LEU A 1 95 ? -7.835 -0.971 21.966 1.00 69.44 95 LEU A N 1
ATOM 721 C CA . LEU A 1 95 ? -6.412 -0.908 21.589 1.00 69.44 95 LEU A CA 1
ATOM 722 C C . LEU A 1 95 ? -5.900 -2.225 20.975 1.00 69.44 95 LEU A C 1
ATOM 724 O O . LEU A 1 95 ? -5.182 -2.205 19.979 1.00 69.44 95 LEU A O 1
ATOM 728 N N . GLY A 1 96 ? -6.359 -3.374 21.486 1.00 76.94 96 GLY A N 1
ATOM 729 C CA . GLY A 1 96 ? -6.016 -4.687 20.932 1.00 76.94 96 GLY A CA 1
ATOM 730 C C . GLY A 1 96 ? -6.463 -4.892 19.478 1.00 76.94 96 GLY A C 1
ATOM 731 O O . GLY A 1 96 ? -5.721 -5.458 18.684 1.00 76.94 96 GLY A O 1
ATOM 732 N N . ARG A 1 97 ? -7.637 -4.389 19.077 1.00 78.12 97 ARG A N 1
ATOM 733 C CA . ARG A 1 97 ? -8.138 -4.520 17.693 1.00 78.12 97 ARG A CA 1
ATOM 734 C C . ARG A 1 97 ? -7.423 -3.588 16.719 1.00 78.12 97 ARG A C 1
ATOM 736 O O . ARG A 1 97 ? -7.250 -3.961 15.563 1.00 78.12 97 ARG A O 1
ATOM 743 N N . ILE A 1 98 ? -6.988 -2.420 17.192 1.00 83.06 98 ILE A N 1
ATOM 744 C CA . ILE A 1 98 ? -6.146 -1.494 16.420 1.00 83.06 98 ILE A CA 1
ATOM 745 C C . ILE A 1 98 ? -4.804 -2.170 16.118 1.00 83.06 98 ILE A C 1
ATOM 747 O O . ILE A 1 98 ? -4.394 -2.225 14.961 1.00 83.06 98 ILE A O 1
ATOM 751 N N . GLY A 1 99 ? -4.177 -2.768 17.139 1.00 86.38 99 GLY A N 1
ATOM 752 C CA . GLY A 1 99 ? -2.944 -3.541 16.981 1.00 86.38 99 GLY A CA 1
ATOM 753 C C . GLY A 1 99 ? -3.106 -4.734 16.036 1.00 86.38 99 GLY A C 1
ATOM 754 O O . GLY A 1 99 ? -2.279 -4.925 15.150 1.00 86.38 99 GLY A O 1
ATOM 755 N N . VAL A 1 100 ? -4.203 -5.493 16.158 1.00 87.44 100 VAL A N 1
ATOM 756 C CA . VAL A 1 100 ? -4.507 -6.609 15.243 1.00 87.44 100 VAL A CA 1
ATOM 757 C C . VAL A 1 100 ? -4.665 -6.120 13.808 1.00 87.44 100 VAL A C 1
ATOM 759 O O . VAL A 1 100 ? -4.084 -6.707 12.905 1.00 87.44 100 VAL A O 1
ATOM 762 N N . ALA A 1 101 ? -5.419 -5.048 13.573 1.00 87.31 101 ALA A N 1
ATOM 763 C CA . ALA A 1 101 ? -5.619 -4.552 12.221 1.00 87.31 101 ALA A CA 1
ATOM 764 C C . ALA A 1 101 ? -4.332 -4.021 11.593 1.00 87.31 101 ALA A C 1
ATOM 766 O O . ALA A 1 101 ? -4.046 -4.342 10.443 1.00 87.31 101 ALA A O 1
ATOM 767 N N . TRP A 1 102 ? -3.539 -3.262 12.350 1.00 92.88 102 TRP A N 1
ATOM 768 C CA . TRP A 1 102 ? -2.208 -2.857 11.915 1.00 92.88 102 TRP A CA 1
ATOM 769 C C . TRP A 1 102 ? -1.339 -4.074 11.579 1.00 92.88 102 TRP A C 1
ATOM 771 O O . TRP A 1 102 ? -0.784 -4.139 10.484 1.00 92.88 102 TRP A O 1
ATOM 781 N N . GLY A 1 103 ? -1.278 -5.064 12.473 1.00 92.31 103 GLY A N 1
ATOM 782 C CA . GLY A 1 103 ? -0.473 -6.269 12.287 1.00 92.31 103 GLY A CA 1
ATOM 783 C C . GLY A 1 103 ? -0.901 -7.076 11.062 1.00 92.31 103 GLY A C 1
ATOM 784 O O . GLY A 1 103 ? -0.055 -7.499 10.282 1.00 92.31 103 GLY A O 1
ATOM 785 N N . VAL A 1 104 ? -2.210 -7.230 10.839 1.00 92.50 104 VAL A N 1
ATOM 786 C CA . VAL A 1 104 ? -2.759 -7.897 9.649 1.00 92.50 104 VAL A CA 1
ATOM 787 C C . VAL A 1 104 ? -2.413 -7.121 8.383 1.00 92.50 104 VAL A C 1
ATOM 789 O O . VAL A 1 104 ? -1.913 -7.718 7.434 1.00 92.50 104 VAL A O 1
ATOM 792 N N . LEU A 1 105 ? -2.629 -5.802 8.355 1.00 92.88 105 LEU A N 1
ATOM 793 C CA . LEU A 1 105 ? -2.289 -4.980 7.190 1.00 92.88 105 LEU A CA 1
ATOM 794 C C . LEU A 1 105 ? -0.798 -5.053 6.873 1.00 92.88 105 LEU A C 1
ATOM 796 O O . LEU A 1 105 ? -0.426 -5.179 5.708 1.00 92.88 105 LEU A O 1
ATOM 800 N N . TRP A 1 106 ? 0.052 -5.012 7.896 1.00 95.06 106 TRP A N 1
ATOM 801 C CA . TRP A 1 106 ? 1.491 -5.127 7.730 1.00 95.06 106 TRP A CA 1
ATOM 802 C C . TRP A 1 106 ? 1.901 -6.507 7.215 1.00 95.06 106 TRP A C 1
ATOM 804 O O . TRP A 1 106 ? 2.618 -6.578 6.221 1.00 95.06 106 TRP A O 1
ATOM 814 N N . LEU A 1 107 ? 1.395 -7.593 7.809 1.00 95.06 107 LEU A N 1
ATOM 815 C CA . LEU A 1 107 ? 1.675 -8.961 7.361 1.00 95.06 107 LEU A CA 1
ATOM 816 C C . LEU A 1 107 ? 1.207 -9.200 5.925 1.00 95.06 107 LEU A C 1
ATOM 818 O O . LEU A 1 107 ? 1.941 -9.779 5.133 1.00 95.06 107 LEU A O 1
ATOM 822 N N . VAL A 1 108 ? 0.015 -8.724 5.562 1.00 94.50 108 VAL A N 1
ATOM 823 C CA . VAL A 1 108 ? -0.490 -8.827 4.187 1.00 94.50 108 VAL A CA 1
ATOM 824 C C . VAL A 1 108 ? 0.377 -8.003 3.241 1.00 94.50 108 VAL A C 1
ATOM 826 O O . VAL A 1 108 ? 0.741 -8.472 2.165 1.00 94.50 108 VAL A O 1
ATOM 829 N N . THR A 1 109 ? 0.760 -6.789 3.631 1.00 92.56 109 THR A N 1
ATOM 830 C CA . THR A 1 109 ? 1.548 -5.918 2.757 1.00 92.56 109 THR A CA 1
ATOM 831 C C . THR A 1 109 ? 2.963 -6.461 2.567 1.00 92.56 109 THR A C 1
ATOM 833 O O . THR A 1 109 ? 3.385 -6.693 1.440 1.00 92.56 109 THR A O 1
ATOM 836 N N . ALA A 1 110 ? 3.696 -6.719 3.647 1.00 91.94 110 ALA A N 1
ATOM 837 C CA . ALA A 1 110 ? 5.085 -7.168 3.593 1.00 91.94 110 ALA A CA 1
ATOM 838 C C . ALA A 1 110 ? 5.228 -8.653 3.207 1.00 91.94 110 ALA A C 1
ATOM 840 O O . ALA A 1 110 ? 6.214 -9.035 2.578 1.00 91.94 110 ALA A O 1
ATOM 841 N N . GLY A 1 111 ? 4.250 -9.489 3.565 1.00 92.31 111 GLY A N 1
ATOM 842 C CA . GLY A 1 111 ? 4.263 -10.934 3.331 1.00 92.31 111 GLY A CA 1
ATOM 843 C C . GLY A 1 111 ? 3.547 -11.394 2.060 1.00 92.31 111 GLY A C 1
ATOM 844 O O . GLY A 1 111 ? 3.814 -12.503 1.609 1.00 92.31 111 GLY A O 1
ATOM 845 N N . ALA A 1 112 ? 2.675 -10.574 1.460 1.00 93.31 112 ALA A N 1
ATOM 846 C CA . ALA A 1 112 ? 1.985 -10.921 0.213 1.00 93.31 112 ALA A CA 1
ATOM 847 C C . ALA A 1 112 ? 2.104 -9.835 -0.865 1.00 93.31 112 ALA A C 1
ATOM 849 O O . ALA A 1 112 ? 2.574 -10.129 -1.960 1.00 93.31 112 ALA A O 1
ATOM 850 N N . VAL A 1 113 ? 1.741 -8.579 -0.576 1.00 93.25 113 VAL A N 1
ATOM 851 C CA . VAL A 1 113 ? 1.741 -7.506 -1.594 1.00 93.25 113 VAL A CA 1
ATOM 852 C C . VAL A 1 113 ? 3.148 -7.240 -2.126 1.00 93.25 113 VAL A C 1
ATOM 854 O O . VAL A 1 113 ? 3.349 -7.247 -3.334 1.00 93.25 113 VAL A O 1
ATOM 857 N N . VAL A 1 114 ? 4.134 -7.048 -1.251 1.00 93.44 114 VAL A N 1
ATOM 858 C CA . VAL A 1 114 ? 5.524 -6.789 -1.653 1.00 93.44 114 VAL A CA 1
ATOM 859 C C . VAL A 1 114 ? 6.106 -7.955 -2.471 1.00 93.44 114 VAL A C 1
ATOM 861 O O . VAL A 1 114 ? 6.632 -7.688 -3.551 1.00 93.44 114 VAL A O 1
ATOM 864 N N . PRO A 1 115 ? 5.962 -9.231 -2.059 1.00 93.62 115 PRO A N 1
ATOM 865 C CA . PRO A 1 115 ? 6.336 -10.375 -2.893 1.00 93.62 115 PRO A CA 1
ATOM 866 C C . PRO A 1 115 ? 5.662 -10.419 -4.263 1.00 93.62 115 PRO A C 1
ATOM 868 O O . PRO A 1 115 ? 6.333 -10.691 -5.253 1.00 93.62 115 PRO A O 1
ATOM 871 N N . LEU A 1 116 ? 4.356 -10.138 -4.342 1.00 93.44 116 LEU A N 1
ATOM 872 C CA . LEU A 1 116 ? 3.619 -10.124 -5.614 1.00 93.44 116 LEU A CA 1
ATOM 873 C C . LEU A 1 116 ? 4.133 -9.045 -6.577 1.00 93.44 116 LEU A C 1
ATOM 875 O O . LEU A 1 116 ? 4.005 -9.182 -7.795 1.00 93.44 116 LEU A O 1
ATOM 879 N N . LEU A 1 117 ? 4.733 -7.992 -6.027 1.00 92.81 117 LEU A N 1
ATOM 880 C CA . LEU A 1 117 ? 5.385 -6.913 -6.760 1.00 92.81 117 LEU A CA 1
ATOM 881 C C . LEU A 1 117 ? 6.892 -7.155 -6.970 1.00 92.81 117 LEU A C 1
ATOM 883 O O . LEU A 1 117 ? 7.635 -6.205 -7.195 1.00 92.81 117 LEU A O 1
ATOM 887 N N . ASP A 1 118 ? 7.341 -8.411 -6.880 1.00 90.81 118 ASP A N 1
ATOM 888 C CA . ASP A 1 118 ? 8.733 -8.857 -7.054 1.00 90.81 118 ASP A CA 1
ATOM 889 C C . ASP A 1 118 ? 9.730 -8.290 -6.024 1.00 90.81 118 ASP A C 1
ATOM 891 O O . ASP A 1 118 ? 10.940 -8.420 -6.181 1.00 90.81 118 ASP A O 1
ATOM 895 N N . GLY A 1 119 ? 9.247 -7.722 -4.914 1.00 88.31 119 GLY A N 1
ATOM 896 C CA . GLY A 1 119 ? 10.100 -7.211 -3.836 1.00 88.31 119 GLY A CA 1
ATOM 897 C C . GLY A 1 119 ? 10.671 -8.291 -2.910 1.00 88.31 119 GLY A C 1
ATOM 898 O O . GLY A 1 119 ? 11.424 -7.976 -1.992 1.00 88.31 119 GLY A O 1
ATOM 899 N N . GLY A 1 120 ? 10.314 -9.563 -3.110 1.00 89.81 120 GLY A N 1
ATOM 900 C CA . GLY A 1 120 ? 10.671 -10.669 -2.217 1.00 89.81 120 GLY A CA 1
ATOM 901 C C . GLY A 1 120 ? 9.930 -10.643 -0.872 1.00 89.81 120 GLY A C 1
ATOM 902 O O . GLY A 1 120 ? 9.265 -9.671 -0.508 1.00 89.81 120 GLY A O 1
ATOM 903 N N . VAL A 1 121 ? 10.030 -11.738 -0.114 1.00 89.06 121 VAL A N 1
ATOM 904 C CA . VAL A 1 121 ? 9.388 -11.882 1.206 1.00 89.06 121 VAL A CA 1
ATOM 905 C C . VAL A 1 121 ? 9.940 -10.829 2.165 1.00 89.06 121 VAL A C 1
ATOM 907 O O . VAL A 1 121 ? 11.155 -10.699 2.309 1.00 89.06 121 VAL A O 1
ATOM 910 N N . PHE A 1 122 ? 9.053 -10.029 2.766 1.00 89.12 122 PHE A N 1
ATOM 911 C CA . PHE A 1 122 ? 9.412 -8.894 3.625 1.00 89.12 122 PHE A CA 1
ATOM 912 C C . PHE A 1 122 ? 10.310 -7.840 2.950 1.00 89.12 122 PHE A C 1
ATOM 914 O O . PHE A 1 122 ? 11.004 -7.094 3.634 1.00 89.12 122 PHE A O 1
ATOM 921 N N . GLY A 1 123 ? 10.301 -7.743 1.615 1.00 88.31 123 GLY A N 1
ATOM 922 C CA . GLY A 1 123 ? 11.125 -6.777 0.883 1.00 88.31 123 GLY A CA 1
ATOM 923 C C . GLY A 1 123 ? 12.587 -7.189 0.698 1.00 88.31 123 GLY A C 1
ATOM 924 O O . GLY A 1 123 ? 13.422 -6.337 0.410 1.00 88.31 123 GLY A O 1
ATOM 925 N N . ALA A 1 124 ? 12.926 -8.469 0.892 1.00 91.00 124 ALA A N 1
ATOM 926 C CA . ALA A 1 124 ? 14.302 -8.961 0.791 1.00 91.00 124 ALA A CA 1
ATOM 927 C C . ALA A 1 124 ? 14.952 -8.767 -0.596 1.00 91.00 124 ALA A C 1
ATOM 929 O O . ALA A 1 124 ? 16.174 -8.758 -0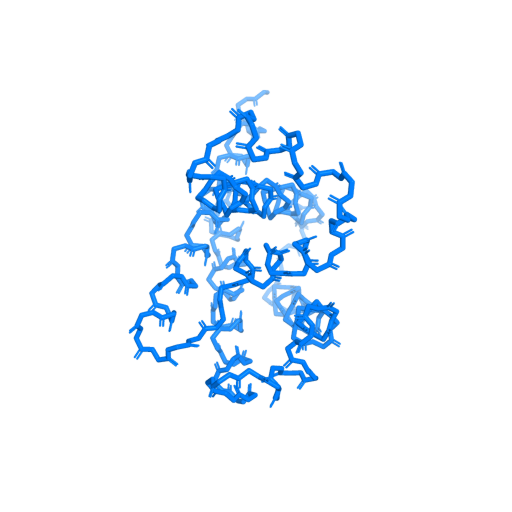.689 1.00 91.00 124 ALA A O 1
ATOM 930 N N . GLY A 1 125 ? 14.154 -8.613 -1.655 1.00 89.19 125 GLY A N 1
ATOM 931 C CA . GLY A 1 125 ? 14.619 -8.358 -3.021 1.00 89.19 125 GLY A CA 1
ATOM 932 C C . GLY A 1 125 ? 14.732 -6.875 -3.386 1.00 89.19 125 GLY A C 1
ATOM 933 O O . GLY A 1 125 ? 15.089 -6.561 -4.517 1.00 89.19 125 GLY A O 1
ATOM 934 N N . LEU A 1 126 ? 14.408 -5.957 -2.469 1.00 88.88 126 LEU A N 1
ATOM 935 C CA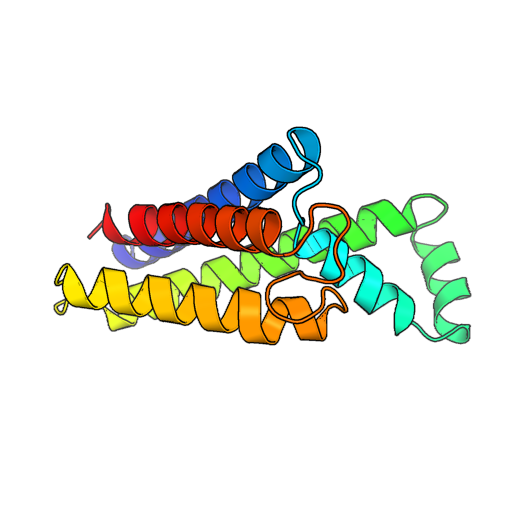 . LEU A 1 126 ? 14.451 -4.517 -2.731 1.00 88.88 126 LEU A CA 1
ATOM 936 C C . LEU A 1 126 ? 15.823 -3.911 -2.391 1.00 88.88 126 LEU A C 1
ATOM 938 O O . LEU A 1 126 ? 16.487 -4.409 -1.482 1.00 88.88 126 LEU A O 1
ATOM 942 N N . PRO A 1 127 ? 16.223 -2.796 -3.038 1.00 87.88 127 PRO A N 1
ATOM 943 C CA . PRO A 1 127 ? 17.529 -2.161 -2.818 1.00 87.88 127 PRO A CA 1
ATOM 944 C C . PRO A 1 127 ? 17.809 -1.780 -1.358 1.00 87.88 127 PRO A C 1
ATOM 946 O O . PRO A 1 127 ? 18.902 -2.018 -0.855 1.00 87.88 127 PRO A O 1
ATOM 949 N N . ALA A 1 128 ? 16.800 -1.266 -0.648 1.00 86.25 128 ALA A N 1
ATOM 950 C CA . ALA A 1 128 ? 16.907 -0.925 0.772 1.00 86.25 128 ALA A CA 1
ATOM 951 C C . ALA A 1 128 ? 17.023 -2.157 1.699 1.00 86.25 128 ALA A C 1
ATOM 953 O O . ALA A 1 128 ? 17.274 -2.022 2.894 1.00 86.25 128 ALA A O 1
ATOM 954 N N . GLY A 1 129 ? 16.812 -3.367 1.179 1.00 90.06 129 GLY A N 1
ATOM 955 C CA . GLY A 1 129 ? 16.782 -4.602 1.951 1.00 90.06 129 GLY A CA 1
ATOM 956 C C . GLY A 1 129 ? 15.478 -4.820 2.727 1.00 90.06 129 GLY A C 1
ATOM 957 O O . GLY A 1 129 ? 14.652 -3.920 2.931 1.00 90.06 129 GLY A O 1
ATOM 958 N N . GLY A 1 130 ? 15.298 -6.062 3.181 1.00 90.44 130 GLY A N 1
ATOM 959 C CA . GLY A 1 130 ? 14.072 -6.512 3.845 1.00 90.44 130 GLY A CA 1
ATOM 960 C C . GLY A 1 130 ? 13.745 -5.786 5.158 1.00 90.44 130 GLY A C 1
ATOM 961 O O . GLY A 1 130 ? 12.622 -5.299 5.307 1.00 90.44 130 GLY A O 1
ATOM 962 N N . PRO A 1 131 ? 14.696 -5.639 6.103 1.00 92.50 131 PRO A N 1
ATOM 963 C CA . PRO A 1 131 ? 14.423 -4.984 7.383 1.00 92.50 131 PRO A CA 1
ATOM 964 C C . PRO A 1 131 ? 13.961 -3.531 7.234 1.00 92.50 131 PRO A C 1
ATOM 966 O O . PRO A 1 131 ? 12.955 -3.144 7.828 1.00 92.50 131 PRO A O 1
ATOM 969 N N . ILE A 1 132 ? 14.645 -2.742 6.398 1.00 90.19 132 ILE A N 1
ATOM 970 C CA . ILE A 1 132 ? 14.321 -1.325 6.180 1.00 90.19 132 ILE A CA 1
ATOM 971 C C . ILE A 1 132 ? 12.971 -1.196 5.477 1.00 90.19 132 ILE A C 1
ATOM 973 O O . ILE A 1 132 ? 12.122 -0.416 5.914 1.00 90.19 132 ILE A O 1
ATOM 977 N N . THR A 1 133 ? 12.730 -1.999 4.438 1.00 89.62 133 THR A N 1
ATOM 978 C CA . THR A 1 133 ? 11.433 -2.052 3.754 1.00 89.62 133 THR A CA 1
ATOM 979 C C . THR A 1 133 ? 10.299 -2.351 4.729 1.00 89.62 133 THR A C 1
ATOM 981 O O . THR A 1 133 ? 9.313 -1.616 4.800 1.00 89.62 133 THR A O 1
ATOM 984 N N . SER A 1 134 ? 10.444 -3.427 5.494 1.00 91.75 134 SER A N 1
ATOM 985 C CA . SER A 1 134 ? 9.419 -3.904 6.413 1.00 91.75 134 SER A CA 1
ATOM 986 C C . SER A 1 134 ? 9.133 -2.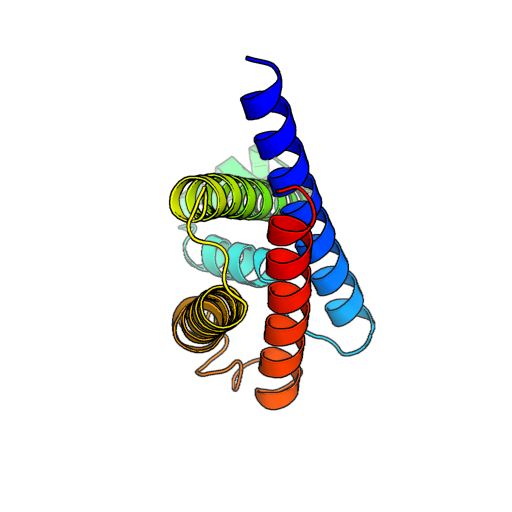899 7.524 1.00 91.75 134 SER A C 1
ATOM 988 O O . SER A 1 134 ? 7.966 -2.651 7.830 1.00 91.75 134 SER A O 1
ATOM 990 N N . ALA A 1 135 ? 10.174 -2.275 8.082 1.00 92.12 135 ALA A N 1
ATOM 991 C CA . ALA A 1 135 ? 10.036 -1.209 9.068 1.00 92.12 135 ALA A CA 1
ATOM 992 C C . ALA A 1 135 ? 9.345 0.030 8.477 1.00 92.12 135 ALA A C 1
ATOM 994 O O . ALA A 1 135 ? 8.428 0.570 9.093 1.00 92.12 135 ALA A O 1
ATOM 995 N N . THR A 1 136 ? 9.720 0.434 7.258 1.00 92.06 136 THR A N 1
ATOM 996 C CA . THR A 1 136 ? 9.116 1.578 6.553 1.00 92.06 136 THR A CA 1
ATOM 997 C C . THR A 1 136 ? 7.623 1.361 6.337 1.00 92.06 136 THR A C 1
ATOM 999 O O . THR A 1 136 ? 6.808 2.191 6.735 1.00 92.06 136 THR A O 1
ATOM 1002 N N . LEU A 1 137 ? 7.245 0.218 5.758 1.00 92.88 137 LEU A N 1
ATOM 1003 C CA . LEU A 1 137 ? 5.843 -0.126 5.522 1.00 92.88 137 LEU A CA 1
ATOM 1004 C C . LEU A 1 137 ? 5.072 -0.273 6.838 1.00 92.88 137 LEU A C 1
ATOM 1006 O O . LEU A 1 137 ? 3.930 0.169 6.932 1.00 92.88 137 LEU A O 1
ATOM 1010 N N . GLY A 1 138 ? 5.703 -0.834 7.873 1.00 94.12 138 GLY A N 1
ATOM 1011 C CA . GLY A 1 138 ? 5.133 -0.926 9.218 1.00 94.12 138 GLY A CA 1
ATOM 1012 C C . GLY A 1 138 ? 4.814 0.437 9.817 1.00 94.12 138 GLY A C 1
ATOM 1013 O O . GLY A 1 138 ? 3.698 0.637 10.298 1.00 94.12 138 GLY A O 1
ATOM 1014 N N . ALA A 1 139 ? 5.749 1.383 9.735 1.00 94.06 139 ALA A N 1
ATOM 1015 C CA . ALA A 1 139 ? 5.569 2.746 10.223 1.00 94.06 139 ALA A CA 1
ATOM 1016 C C . ALA A 1 139 ? 4.482 3.497 9.438 1.00 94.06 139 ALA A C 1
ATOM 1018 O O . ALA A 1 139 ? 3.594 4.102 10.036 1.00 94.06 139 ALA A O 1
ATOM 1019 N N . VAL A 1 140 ? 4.496 3.400 8.105 1.00 94.62 140 VAL A N 1
ATOM 1020 C CA . VAL A 1 140 ? 3.472 3.998 7.232 1.00 94.62 140 VAL A CA 1
ATOM 1021 C C . VAL A 1 140 ? 2.078 3.478 7.587 1.00 94.62 140 VAL A C 1
ATOM 1023 O O . VAL A 1 140 ? 1.144 4.263 7.758 1.00 94.62 140 VAL A O 1
ATOM 1026 N N . LEU A 1 141 ? 1.929 2.159 7.737 1.00 95.00 141 LEU A N 1
ATOM 1027 C CA . LEU A 1 141 ? 0.652 1.539 8.087 1.00 95.00 141 LEU A CA 1
ATOM 1028 C C . LEU A 1 141 ? 0.225 1.855 9.522 1.00 95.00 141 LEU A C 1
ATOM 1030 O O . LEU A 1 141 ? -0.971 1.986 9.778 1.00 95.00 141 LEU A O 1
ATOM 1034 N N . ALA A 1 142 ? 1.171 2.013 10.451 1.00 94.19 142 ALA A N 1
ATOM 1035 C CA . ALA A 1 142 ? 0.874 2.443 11.815 1.00 94.19 142 ALA A CA 1
ATOM 1036 C C . ALA A 1 142 ? 0.264 3.846 11.816 1.00 94.19 142 ALA A C 1
ATOM 1038 O O . ALA A 1 142 ? -0.782 4.055 12.427 1.00 94.19 142 ALA A O 1
ATOM 1039 N N . VAL A 1 143 ? 0.861 4.782 11.070 1.00 94.12 143 VAL A N 1
ATOM 1040 C CA . VAL A 1 143 ? 0.314 6.135 10.913 1.00 94.12 143 VAL A CA 1
ATOM 1041 C C . VAL A 1 143 ? -1.055 6.091 10.241 1.00 94.12 143 VAL A C 1
ATOM 1043 O O . VAL A 1 143 ? -1.995 6.707 10.734 1.00 94.12 143 VAL A O 1
ATOM 1046 N N . TYR A 1 144 ? -1.201 5.327 9.158 1.00 94.19 144 TYR A N 1
ATOM 1047 C CA . TYR A 1 144 ? -2.479 5.165 8.465 1.00 94.19 144 TYR A CA 1
ATOM 1048 C C . TYR A 1 144 ? -3.593 4.688 9.412 1.00 94.19 144 TYR A C 1
ATOM 1050 O O . TYR A 1 144 ? -4.649 5.317 9.500 1.00 94.19 144 TYR A O 1
ATOM 1058 N N . VAL A 1 145 ? -3.345 3.616 10.173 1.00 92.00 145 VAL A N 1
ATOM 1059 C CA . VAL A 1 145 ? -4.303 3.078 11.148 1.00 92.00 145 VAL A CA 1
ATOM 1060 C C . VAL A 1 145 ? -4.570 4.081 12.273 1.00 92.00 145 VAL A C 1
ATOM 1062 O O . VAL A 1 145 ? -5.729 4.286 12.628 1.00 92.00 145 VAL A O 1
ATOM 1065 N N . ALA A 1 146 ? -3.540 4.758 12.788 1.00 90.44 146 ALA A N 1
ATOM 1066 C CA . ALA A 1 146 ? -3.694 5.784 13.815 1.00 90.44 146 ALA A CA 1
ATOM 1067 C C . ALA A 1 146 ? -4.632 6.910 13.352 1.00 90.44 146 ALA A C 1
ATOM 1069 O O . ALA A 1 146 ? -5.618 7.197 14.034 1.00 90.44 146 ALA A O 1
ATOM 1070 N N . VAL A 1 147 ? -4.415 7.476 12.157 1.00 91.06 147 VAL A N 1
ATOM 1071 C CA . VAL A 1 147 ? -5.288 8.530 11.605 1.00 91.06 147 VAL A CA 1
ATOM 1072 C C . VAL A 1 147 ? -6.730 8.039 11.461 1.00 91.06 147 VAL A C 1
ATOM 1074 O O . VAL A 1 147 ? -7.667 8.761 11.809 1.00 91.06 147 VAL A O 1
ATOM 1077 N N . LEU A 1 148 ? -6.938 6.795 11.016 1.00 89.44 148 LEU A N 1
ATOM 1078 C CA . LEU A 1 148 ? -8.286 6.229 10.917 1.00 89.44 148 LEU A CA 1
ATOM 1079 C C . LEU A 1 148 ? -8.997 6.131 12.274 1.00 89.44 148 LEU A C 1
ATOM 1081 O O . LEU A 1 148 ? -10.227 6.221 12.300 1.00 89.44 148 LEU A O 1
ATOM 1085 N N . THR A 1 149 ? -8.251 5.983 13.371 1.00 86.06 149 THR A N 1
ATOM 1086 C CA . THR A 1 149 ? -8.788 5.843 14.736 1.00 86.06 149 THR A CA 1
ATOM 1087 C C . THR A 1 149 ? -8.995 7.163 15.483 1.00 86.06 149 THR A C 1
ATOM 1089 O O . THR A 1 149 ? -9.794 7.194 16.409 1.00 86.06 149 THR A O 1
ATOM 1092 N N . MET A 1 150 ? -8.349 8.263 15.074 1.00 79.25 150 MET A N 1
ATOM 1093 C CA . MET A 1 150 ? -8.416 9.562 15.777 1.00 79.25 150 MET A CA 1
ATOM 1094 C C . MET A 1 150 ? -9.729 10.340 15.578 1.00 79.25 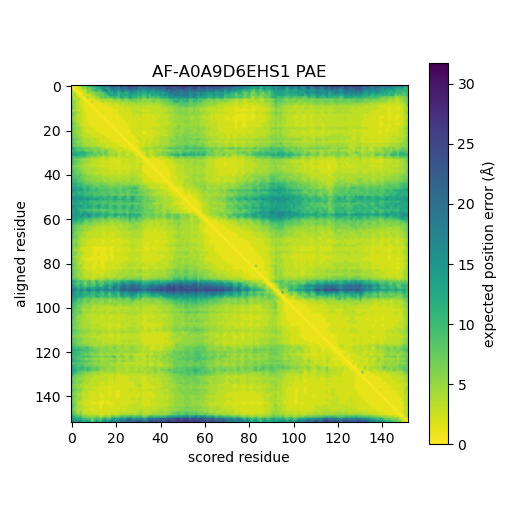150 MET A C 1
ATOM 1096 O O . MET A 1 150 ? -9.972 11.314 16.282 1.00 79.25 150 MET A O 1
ATOM 1100 N N . GLY A 1 151 ? -10.564 9.958 14.609 1.00 61.72 151 GLY A N 1
ATOM 1101 C CA . GLY A 1 151 ? -11.801 10.677 14.272 1.00 61.72 151 GLY A CA 1
ATOM 1102 C C . GLY A 1 151 ? -13.085 9.911 14.586 1.00 61.72 151 GLY A C 1
ATOM 1103 O O . GLY A 1 151 ? -14.035 10.036 13.810 1.00 61.72 151 GLY A O 1
ATOM 1104 N N . GLY A 1 152 ? -13.066 9.033 15.592 1.00 55.56 152 GLY A N 1
ATOM 1105 C CA . GLY A 1 152 ? -14.195 8.208 16.038 1.00 55.56 152 GLY A CA 1
ATOM 1106 C C . GLY A 1 152 ? -14.694 8.603 17.417 1.00 55.56 152 GLY A C 1
ATOM 1107 O O . GLY A 1 152 ? -13.873 9.120 18.202 1.00 55.56 152 GLY A O 1
#

Foldseek 3Di:
DVVLVVQLVLQLVLLVQLQVLQVVLCVPQNADRLLVLVLVVVVVPQDPVNVVVLCVVCPPCSSVVSSVVSSVVSSVVSSVVLSVVLVVCVVPDDPVVLVVVLVVVLCCCQQPSCVVSVCPRCSCNGPSHNVSNSVSNSVSSNSSSVSSPPPD

Secondary structure (DSSP, 8-state):
-HHHHHHHHHHHHHHHHHHHHHHHHHHHH----HHHHHHHHHHHHS-HHHHHHHHHHHGGGHHHHHHHHHHHHHHHHHHHHHHHHHHHHTT---HHHHHHHHHHHHHHIIIIIHHHTTS-GGGTTSTT-HHHHHHHHHHHHHHHHHHHHTT-